Protein AF-A0A1V5QQZ1-F1 (afdb_monomer)

Solvent-accessible surface area (backbone atoms only — not comparable to full-atom values): 2780 Å² total; per-residue (Å²): 136,59,65,61,61,52,11,65,76,68,76,48,52,53,67,55,50,51,53,50,51,52,50,51,25,59,76,65,73,37,93,42,70,70,51,44,52,56,50,39,61,77,67,60,79,120

Nearest PDB structures (foldseek):
  4yn8-assembly1_A  TM=9.065E-01  e=1.110E-02  Corynebacterium diphtheriae
  6jqs-assembly1_A  TM=9.275E-01  e=3.784E-02  Paenisporosarcina sp. TG-14
  7dwm-assembly1_B  TM=8.958E-01  e=8.005E-02  Hapunavirus VP882
  3qp5-assembly2_C  TM=8.307E-01  e=6.525E-02  Chromobacterium violaceum
  1l3l-assembly2_C  TM=8.809E-01  e=2.077E-01  Agrobacterium tumefaciens

Foldseek 3Di:
DDLVVVCVVVVHDSVVSVVVQVVLCVVLVHDDDVVSVVSCVVVVVD

Radius of gyration: 11.28 Å; Cα contacts (8 Å, |Δi|>4): 29; chains: 1; bounding box: 20×17×28 Å

Structure (mmCIF, N/CA/C/O backbone):
data_AF-A0A1V5QQZ1-F1
#
_entry.id   AF-A0A1V5QQZ1-F1
#
loop_
_atom_site.group_PDB
_atom_site.id
_atom_site.type_symbol
_atom_site.label_atom_id
_atom_site.label_alt_id
_atom_site.label_comp_id
_atom_site.label_asym_id
_atom_site.label_entity_id
_atom_site.label_seq_id
_atom_site.pdbx_PDB_ins_code
_atom_site.Cartn_x
_atom_site.Cartn_y
_atom_site.Cartn_z
_atom_site.occupancy
_atom_site.B_iso_or_equiv
_atom_site.auth_seq_id
_atom_site.auth_comp_id
_atom_site.auth_asym_id
_atom_site.auth_atom_id
_atom_site.pdbx_PDB_model_num
ATOM 1 N N . MET A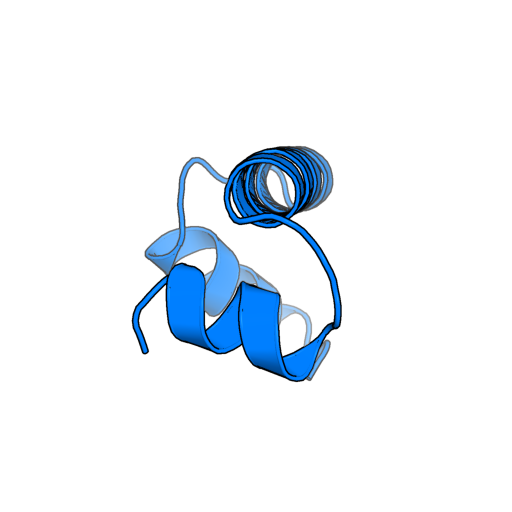 1 1 ? -7.910 -11.807 -6.229 1.00 63.44 1 MET A N 1
ATOM 2 C CA . MET A 1 1 ? -7.313 -11.068 -7.363 1.00 63.44 1 MET A CA 1
ATOM 3 C C . MET A 1 1 ? -5.798 -11.210 -7.315 1.00 63.44 1 MET A C 1
ATOM 5 O O . MET A 1 1 ? -5.224 -10.968 -6.257 1.00 63.44 1 MET A O 1
ATOM 9 N N . LYS A 1 2 ? -5.168 -11.661 -8.406 1.00 85.56 2 LYS A N 1
ATOM 10 C CA . LYS A 1 2 ? -3.702 -11.775 -8.516 1.00 85.56 2 LYS A CA 1
ATOM 11 C C . LYS A 1 2 ? -3.095 -10.410 -8.885 1.00 85.56 2 LYS A C 1
ATOM 13 O O . LYS A 1 2 ? -3.786 -9.600 -9.500 1.00 85.56 2 LYS A O 1
ATOM 18 N N . ARG A 1 3 ? -1.829 -10.156 -8.519 1.00 86.69 3 ARG A N 1
ATOM 19 C CA . ARG A 1 3 ? -1.134 -8.871 -8.763 1.00 86.69 3 ARG A CA 1
ATOM 20 C C . ARG A 1 3 ? -1.095 -8.504 -10.252 1.00 86.69 3 ARG A C 1
ATOM 22 O O . ARG A 1 3 ? -1.439 -7.374 -10.577 1.00 86.69 3 ARG A O 1
ATOM 29 N N . GLY A 1 4 ? -0.852 -9.474 -11.137 1.00 90.44 4 GLY A N 1
ATOM 30 C CA . GLY A 1 4 ? -0.956 -9.295 -12.592 1.00 90.44 4 GLY A CA 1
ATOM 31 C C . GLY A 1 4 ? -2.307 -8.767 -13.081 1.00 90.44 4 GLY A C 1
ATOM 32 O O . GLY A 1 4 ? -2.362 -7.930 -13.973 1.00 90.44 4 GLY A O 1
ATOM 33 N N . GLY A 1 5 ? -3.414 -9.147 -12.434 1.00 95.19 5 GLY A N 1
ATOM 34 C CA . GLY A 1 5 ? -4.732 -8.600 -12.773 1.00 95.19 5 GLY A CA 1
ATOM 35 C C . GLY A 1 5 ? -4.900 -7.129 -12.376 1.00 95.19 5 GLY A C 1
ATOM 36 O O . GLY A 1 5 ? -5.659 -6.404 -13.009 1.00 95.19 5 GLY A O 1
ATOM 37 N N . ILE A 1 6 ? -4.216 -6.680 -11.319 1.00 94.25 6 ILE A N 1
ATOM 38 C CA . ILE A 1 6 ? -4.203 -5.269 -10.901 1.00 94.25 6 ILE A CA 1
ATOM 39 C C . ILE A 1 6 ? -3.325 -4.473 -11.866 1.00 94.25 6 ILE A C 1
ATOM 41 O O . ILE A 1 6 ? -3.744 -3.427 -12.346 1.00 94.25 6 ILE A O 1
ATOM 45 N N . ALA A 1 7 ? -2.150 -5.016 -12.189 1.00 96.75 7 ALA A N 1
ATOM 46 C CA . ALA A 1 7 ? -1.201 -4.452 -13.138 1.00 96.75 7 ALA A CA 1
ATOM 47 C C . ALA A 1 7 ? -1.860 -4.191 -14.504 1.00 96.75 7 ALA A C 1
ATOM 49 O O . ALA A 1 7 ? -1.880 -3.053 -14.968 1.00 96.75 7 ALA A O 1
ATOM 50 N N . ALA A 1 8 ? -2.523 -5.206 -15.072 1.00 97.06 8 ALA A N 1
ATOM 51 C CA . ALA A 1 8 ? -3.233 -5.095 -16.345 1.00 97.06 8 ALA A CA 1
ATOM 52 C C . ALA A 1 8 ? -4.360 -4.047 -16.317 1.00 97.06 8 ALA A C 1
ATOM 54 O O . ALA A 1 8 ? -4.494 -3.262 -17.249 1.00 97.0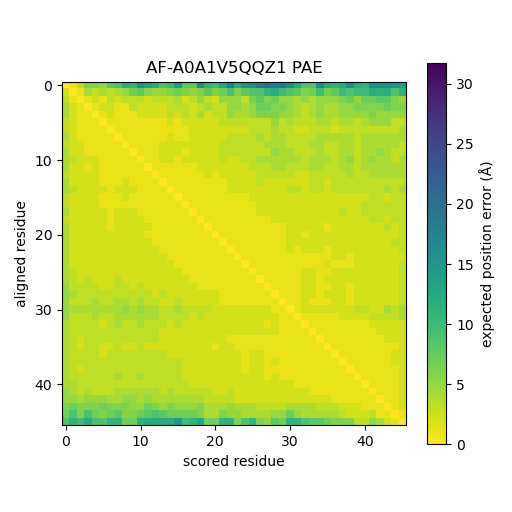6 8 ALA A O 1
ATOM 55 N N . ARG A 1 9 ? -5.150 -3.993 -15.235 1.00 96.88 9 ARG A N 1
ATOM 56 C CA . ARG A 1 9 ? -6.241 -3.011 -15.097 1.00 96.88 9 ARG A CA 1
ATOM 57 C C . ARG A 1 9 ? -5.750 -1.575 -14.941 1.00 96.88 9 ARG A C 1
ATOM 59 O O . ARG A 1 9 ? -6.475 -0.662 -15.313 1.00 96.88 9 ARG A O 1
ATOM 66 N N . LEU A 1 10 ? -4.574 -1.382 -14.347 1.00 96.00 10 LEU A N 1
ATOM 67 C CA . LEU A 1 10 ? -3.995 -0.062 -14.097 1.00 96.00 10 LEU A CA 1
ATOM 68 C C . LEU A 1 10 ? -2.986 0.371 -15.174 1.00 96.00 10 LEU A C 1
ATOM 70 O O . LEU A 1 10 ? -2.491 1.489 -15.100 1.00 96.00 10 LEU A O 1
ATOM 74 N N . GLY A 1 11 ? -2.665 -0.486 -16.151 1.00 97.25 11 GLY A N 1
ATOM 75 C CA . GLY A 1 11 ? -1.674 -0.189 -17.191 1.00 97.25 11 GLY A CA 1
ATOM 76 C C . GLY A 1 11 ? -0.240 -0.063 -16.659 1.00 97.25 11 GLY A C 1
ATOM 77 O O . GLY A 1 11 ? 0.557 0.687 -17.213 1.00 97.25 11 GLY A O 1
ATOM 78 N N . VAL A 1 12 ? 0.091 -0.770 -15.573 1.00 97.12 12 VAL A N 1
ATOM 79 C CA . VAL A 1 12 ? 1.420 -0.740 -14.933 1.00 97.12 12 VAL A CA 1
ATOM 80 C C . VAL A 1 12 ? 2.039 -2.135 -14.885 1.00 97.12 12 VAL A C 1
ATOM 82 O O . VAL A 1 12 ? 1.349 -3.132 -15.074 1.00 97.12 12 VAL A O 1
ATOM 85 N N . SER A 1 13 ? 3.338 -2.234 -14.598 1.00 97.44 13 SER A N 1
ATOM 86 C CA . SER A 1 13 ? 4.001 -3.524 -14.384 1.00 97.44 13 SER A CA 1
ATOM 87 C C . SER 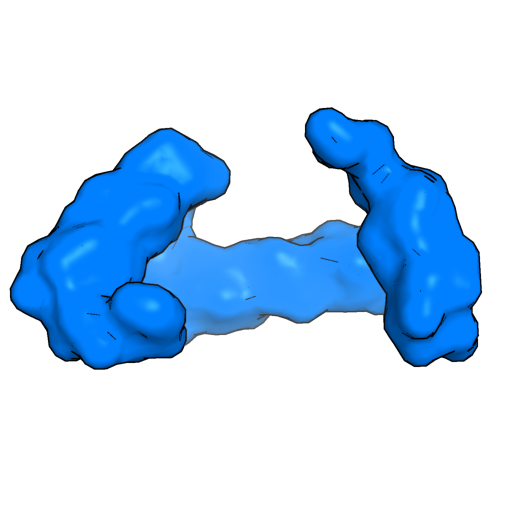A 1 13 ? 3.640 -4.142 -13.024 1.00 97.44 13 SER A C 1
ATOM 89 O O . SER A 1 13 ? 3.265 -3.452 -12.071 1.00 97.44 13 SER A O 1
ATOM 91 N N . GLU A 1 14 ? 3.812 -5.460 -12.885 1.00 96.25 14 GLU A N 1
ATOM 92 C CA . GLU A 1 14 ? 3.629 -6.138 -11.592 1.00 96.25 14 GLU A CA 1
ATOM 93 C C . GLU A 1 14 ? 4.599 -5.638 -10.510 1.00 96.25 14 GLU A C 1
ATOM 95 O O . GLU A 1 14 ? 4.226 -5.557 -9.335 1.00 96.25 14 GLU A O 1
ATOM 100 N N . SER A 1 15 ? 5.822 -5.257 -10.894 1.00 96.81 15 SER A N 1
ATOM 101 C CA . SER A 1 15 ? 6.800 -4.655 -9.983 1.00 96.81 15 SER A CA 1
ATOM 102 C C . SER A 1 15 ? 6.332 -3.290 -9.477 1.00 96.81 15 SER A C 1
ATOM 104 O O . SER A 1 15 ? 6.434 -3.020 -8.281 1.00 96.81 15 SER A O 1
ATOM 106 N N . THR A 1 16 ? 5.708 -2.469 -10.327 1.00 97.06 16 THR A N 1
ATOM 107 C CA . THR A 1 16 ? 5.095 -1.203 -9.901 1.00 97.06 16 THR A CA 1
ATOM 108 C C . THR A 1 16 ? 3.953 -1.439 -8.911 1.00 97.06 16 THR A C 1
ATOM 110 O O . THR A 1 16 ? 3.877 -0.751 -7.891 1.00 97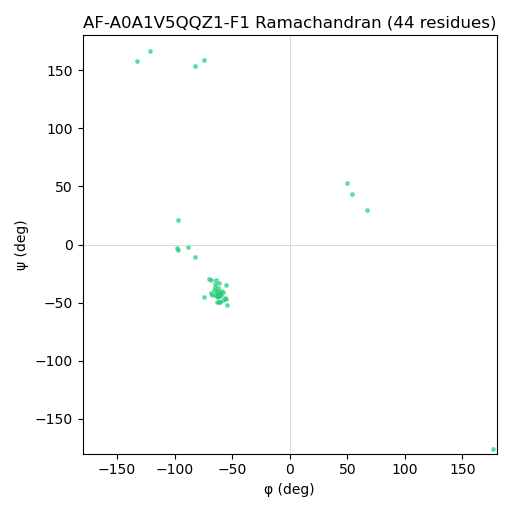.06 16 THR A O 1
ATOM 113 N N . VAL A 1 17 ? 3.117 -2.466 -9.119 1.00 97.19 17 VAL A N 1
ATOM 114 C CA . VAL A 1 17 ? 2.094 -2.864 -8.129 1.00 97.19 17 VAL A CA 1
ATOM 115 C C . VAL A 1 17 ? 2.736 -3.253 -6.793 1.00 97.19 17 VAL A C 1
ATOM 117 O O . VAL A 1 17 ? 2.215 -2.891 -5.738 1.00 97.19 17 VAL A O 1
ATOM 120 N N . HIS A 1 18 ? 3.870 -3.963 -6.808 1.00 95.62 18 HIS A N 1
ATOM 121 C CA . HIS A 1 18 ? 4.604 -4.298 -5.585 1.00 95.62 18 HIS A CA 1
ATOM 122 C C . HIS A 1 18 ? 5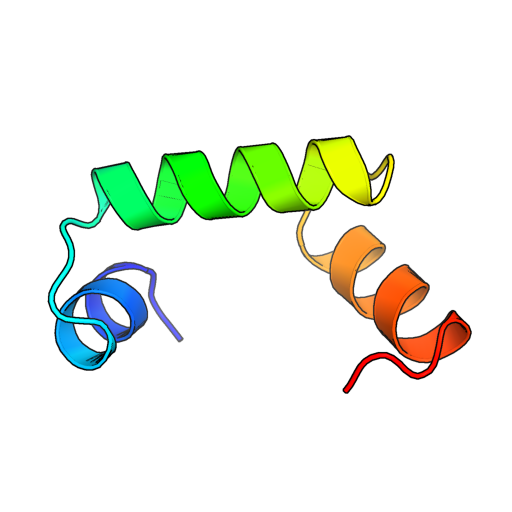.063 -3.040 -4.835 1.00 95.62 18 HIS A C 1
ATOM 124 O O . HIS A 1 18 ? 4.800 -2.916 -3.637 1.00 95.62 18 HIS A O 1
ATOM 130 N N . THR A 1 19 ? 5.691 -2.095 -5.534 1.00 97.81 19 THR A N 1
ATOM 131 C CA . THR A 1 19 ? 6.147 -0.822 -4.956 1.00 97.81 19 THR A CA 1
ATOM 132 C C . THR A 1 19 ? 4.983 -0.005 -4.398 1.00 97.81 19 THR A C 1
ATOM 134 O O . THR A 1 19 ? 5.067 0.516 -3.287 1.00 97.81 19 THR A O 1
ATOM 137 N N . HIS A 1 20 ? 3.857 0.067 -5.111 1.00 96.69 20 HIS A N 1
ATOM 138 C CA . HIS A 1 20 ? 2.664 0.752 -4.613 1.00 96.69 20 HIS A CA 1
ATOM 139 C C . HIS A 1 20 ? 2.097 0.098 -3.353 1.00 96.69 20 HIS A C 1
ATOM 141 O O . HIS A 1 20 ? 1.789 0.809 -2.400 1.00 96.69 20 HIS A O 1
ATOM 147 N N . LEU A 1 21 ? 2.004 -1.235 -3.303 1.00 96.25 21 LEU A N 1
ATOM 148 C CA . LEU A 1 21 ? 1.550 -1.942 -2.101 1.00 96.25 21 LEU A CA 1
ATOM 149 C C . LEU A 1 21 ? 2.478 -1.693 -0.910 1.00 96.25 21 LEU A C 1
ATOM 151 O O . LEU A 1 21 ? 1.984 -1.404 0.176 1.00 96.25 21 LEU A O 1
ATOM 155 N N . HIS A 1 22 ? 3.795 -1.743 -1.117 1.00 96.94 22 HIS A N 1
ATOM 156 C CA . HIS A 1 22 ? 4.771 -1.423 -0.076 1.00 96.94 22 HIS A CA 1
ATOM 157 C C . HIS A 1 22 ? 4.577 0.003 0.459 1.00 96.94 22 HIS A C 1
ATOM 159 O O . HIS A 1 22 ? 4.443 0.199 1.664 1.00 96.94 22 HIS A O 1
ATOM 165 N N . ASN A 1 23 ? 4.447 0.989 -0.430 1.00 97.88 23 ASN A N 1
ATOM 166 C CA . ASN A 1 23 ? 4.234 2.381 -0.034 1.00 97.88 23 ASN A CA 1
ATOM 167 C C . ASN A 1 23 ? 2.891 2.597 0.677 1.00 97.88 23 ASN A C 1
ATOM 169 O O . ASN A 1 23 ? 2.814 3.397 1.606 1.00 97.88 23 ASN A O 1
ATOM 173 N N . ILE A 1 24 ? 1.831 1.899 0.263 1.00 96.31 24 ILE A N 1
ATOM 174 C CA . ILE A 1 24 ? 0.537 1.928 0.958 1.00 96.31 24 ILE A CA 1
ATOM 175 C C . ILE A 1 24 ? 0.690 1.361 2.369 1.00 96.31 24 ILE A C 1
ATOM 177 O O . ILE A 1 24 ? 0.180 1.955 3.313 1.00 96.31 24 ILE A O 1
ATOM 181 N N . TYR A 1 25 ? 1.408 0.248 2.529 1.00 97.62 25 TYR A N 1
ATOM 182 C CA . TYR A 1 25 ? 1.650 -0.352 3.841 1.00 97.62 25 TYR A CA 1
ATOM 183 C C . TYR A 1 25 ? 2.462 0.567 4.753 1.00 97.62 25 TYR A C 1
ATOM 185 O O . TYR A 1 25 ? 2.084 0.733 5.907 1.00 97.62 25 TYR A O 1
ATOM 193 N N . LEU A 1 26 ? 3.486 1.243 4.224 1.00 98.19 26 LEU A N 1
ATOM 194 C CA . LEU A 1 26 ? 4.237 2.257 4.968 1.00 98.19 26 LEU A CA 1
ATOM 195 C C . LEU A 1 26 ? 3.350 3.431 5.397 1.00 98.19 26 LEU A C 1
ATOM 197 O O . LEU A 1 26 ? 3.323 3.777 6.572 1.00 98.19 26 LEU A O 1
ATOM 201 N N . LYS A 1 27 ? 2.573 4.012 4.474 1.00 96.94 27 LYS A N 1
ATOM 202 C CA . LYS A 1 27 ? 1.680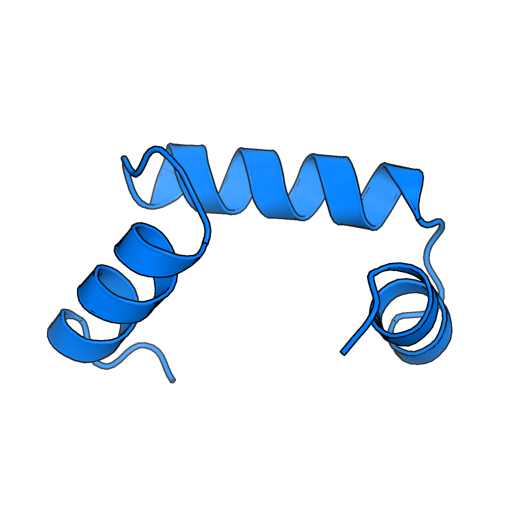 5.151 4.769 1.00 96.94 27 LYS A CA 1
ATOM 203 C C . LYS A 1 27 ? 0.564 4.799 5.746 1.00 96.94 27 LYS A C 1
ATOM 205 O O . LYS A 1 27 ? 0.087 5.659 6.476 1.00 96.94 27 LYS A O 1
ATOM 210 N N . LEU A 1 28 ? 0.118 3.548 5.723 1.00 96.94 28 LEU A N 1
ATOM 211 C CA . LEU A 1 28 ? -0.857 3.032 6.668 1.00 96.94 28 LEU A CA 1
ATOM 212 C C . LEU A 1 28 ? -0.196 2.469 7.928 1.00 96.94 28 LEU A C 1
ATOM 214 O O . LEU A 1 28 ? -0.938 2.073 8.813 1.00 96.94 28 LEU A O 1
ATOM 218 N N . GLU A 1 29 ? 1.131 2.439 8.056 1.00 97.25 29 GLU A N 1
ATOM 219 C CA . GLU A 1 29 ? 1.849 1.849 9.199 1.00 97.25 29 GLU A CA 1
ATOM 220 C C . GLU A 1 29 ? 1.350 0.430 9.533 1.00 97.25 29 GLU A C 1
ATOM 222 O O . GLU A 1 29 ? 0.911 0.134 10.646 1.00 97.25 29 GLU A O 1
ATOM 227 N N . VAL A 1 30 ? 1.326 -0.440 8.526 1.00 97.88 30 VAL A N 1
ATOM 228 C CA . VAL A 1 30 ? 0.870 -1.835 8.630 1.00 97.88 30 VAL A CA 1
ATOM 229 C C . VAL A 1 30 ? 1.863 -2.775 7.959 1.00 97.88 30 VAL A C 1
ATOM 231 O O . VAL A 1 30 ? 2.592 -2.378 7.054 1.00 97.88 30 VAL A O 1
ATOM 234 N N . ASN A 1 31 ? 1.857 -4.050 8.341 1.00 96.00 31 ASN A N 1
ATOM 235 C CA . ASN A 1 31 ? 2.835 -5.038 7.876 1.00 96.00 31 ASN A CA 1
ATOM 236 C C . ASN A 1 31 ? 2.328 -5.897 6.714 1.00 96.00 31 ASN A C 1
ATOM 238 O O . ASN A 1 31 ? 3.051 -6.740 6.184 1.00 96.00 31 ASN A O 1
ATOM 242 N N . GLY A 1 32 ? 1.078 -5.712 6.286 1.00 95.44 32 GLY A N 1
ATOM 243 C CA . GLY A 1 32 ? 0.563 -6.468 5.158 1.00 95.44 32 GLY A CA 1
ATOM 244 C C . GLY A 1 32 ? -0.895 -6.223 4.822 1.00 95.44 32 GLY A C 1
ATOM 245 O O . GLY A 1 32 ? -1.597 -5.410 5.420 1.00 95.44 32 GLY A O 1
ATOM 246 N N . LYS A 1 33 ? -1.367 -6.992 3.837 1.00 94.25 33 LYS A N 1
ATOM 247 C CA . LYS A 1 33 ? -2.693 -6.840 3.230 1.00 94.25 33 LYS A CA 1
ATOM 248 C C . LYS A 1 33 ? -3.835 -6.883 4.245 1.00 94.25 33 LYS A C 1
ATOM 250 O O . LYS A 1 33 ? -4.733 -6.053 4.173 1.00 94.25 33 LYS A O 1
ATOM 255 N N . THR A 1 34 ? -3.827 -7.852 5.156 1.00 96.81 34 THR A N 1
ATOM 256 C CA . THR A 1 34 ? -4.925 -8.038 6.116 1.00 96.81 34 THR A CA 1
ATOM 257 C C . THR A 1 34 ? -5.041 -6.852 7.068 1.00 96.81 34 THR A C 1
ATOM 259 O O . THR A 1 34 ? -6.141 -6.362 7.310 1.00 96.81 34 THR A O 1
ATOM 262 N N . GLU A 1 35 ? -3.913 -6.358 7.573 1.00 97.50 35 GLU A N 1
ATOM 263 C CA . GLU A 1 35 ? -3.873 -5.180 8.441 1.00 97.50 35 GLU A CA 1
ATOM 264 C C . GLU A 1 35 ? -4.251 -3.912 7.679 1.00 97.50 35 GLU A C 1
ATOM 266 O O . GLU A 1 35 ? -5.056 -3.128 8.177 1.00 97.50 35 GLU A O 1
ATOM 271 N N . ALA A 1 36 ? -3.762 -3.756 6.444 1.00 96.94 36 ALA A N 1
ATOM 272 C CA . ALA A 1 36 ? -4.136 -2.649 5.569 1.00 96.94 36 ALA A CA 1
ATOM 273 C C . ALA A 1 36 ? -5.653 -2.587 5.351 1.00 96.94 36 ALA A C 1
ATOM 275 O O . ALA A 1 36 ? -6.244 -1.522 5.503 1.00 96.94 36 ALA A O 1
ATOM 276 N N . ILE A 1 37 ? -6.300 -3.726 5.074 1.00 96.06 37 ILE A N 1
ATOM 277 C CA . ILE A 1 37 ? -7.760 -3.801 4.909 1.00 96.06 37 ILE A CA 1
ATOM 278 C C . ILE A 1 37 ? -8.468 -3.420 6.212 1.00 96.06 37 ILE A C 1
ATOM 280 O O . ILE A 1 37 ? -9.342 -2.557 6.194 1.00 96.06 37 ILE A O 1
ATOM 284 N N . LYS A 1 38 ? -8.077 -4.009 7.351 1.00 97.31 38 LYS A N 1
ATOM 285 C CA . LYS A 1 38 ? -8.689 -3.698 8.655 1.00 97.31 38 LYS A CA 1
ATOM 286 C C . LYS A 1 38 ? -8.545 -2.217 9.017 1.00 97.31 38 LYS A C 1
ATOM 288 O O . LYS A 1 38 ? -9.502 -1.610 9.491 1.00 97.31 38 LYS A O 1
ATOM 293 N N . LYS A 1 39 ? -7.364 -1.625 8.808 1.00 97.06 39 LYS A N 1
ATOM 294 C CA . LYS A 1 39 ? -7.115 -0.206 9.102 1.00 97.06 39 LYS A CA 1
ATOM 295 C C . LYS A 1 39 ? -7.914 0.690 8.162 1.00 97.06 39 LYS A C 1
ATOM 297 O O . LYS A 1 39 ? -8.566 1.616 8.626 1.00 97.06 39 LYS A O 1
ATOM 302 N N . ALA A 1 40 ? -7.954 0.368 6.874 1.00 96.69 40 ALA A N 1
ATOM 303 C CA . ALA A 1 40 ? -8.719 1.135 5.904 1.00 96.69 40 ALA A CA 1
ATOM 304 C C . ALA A 1 40 ? -10.247 1.066 6.163 1.00 96.69 40 ALA A C 1
ATOM 306 O O . ALA A 1 40 ? -10.918 2.086 6.025 1.00 96.69 40 ALA A O 1
ATOM 307 N N . GLN A 1 41 ? -10.785 -0.064 6.654 1.00 96.81 41 GLN A N 1
ATOM 308 C CA . GLN A 1 41 ? -12.180 -0.156 7.132 1.00 96.81 41 GLN A CA 1
ATOM 309 C C . GLN A 1 41 ? -12.444 0.765 8.330 1.00 96.81 41 GLN A C 1
ATOM 311 O O . GLN A 1 41 ? -13.445 1.477 8.354 1.00 96.81 41 GLN A O 1
ATOM 316 N N . LYS A 1 42 ? -11.538 0.780 9.319 1.00 97.00 42 LYS A N 1
ATOM 317 C CA . LYS A 1 42 ? -11.647 1.666 10.492 1.00 97.00 42 LYS A CA 1
ATOM 318 C C . LYS A 1 42 ? -11.610 3.145 10.102 1.00 97.00 42 LYS A C 1
ATOM 320 O O . LYS A 1 42 ? -12.323 3.943 10.698 1.00 97.00 42 LYS A O 1
ATOM 325 N N . LEU A 1 43 ? -10.791 3.490 9.108 1.00 96.50 43 LEU A N 1
ATOM 326 C CA . LEU A 1 43 ? -10.633 4.858 8.610 1.00 96.50 43 LEU A CA 1
ATOM 327 C C . LEU A 1 43 ? -11.718 5.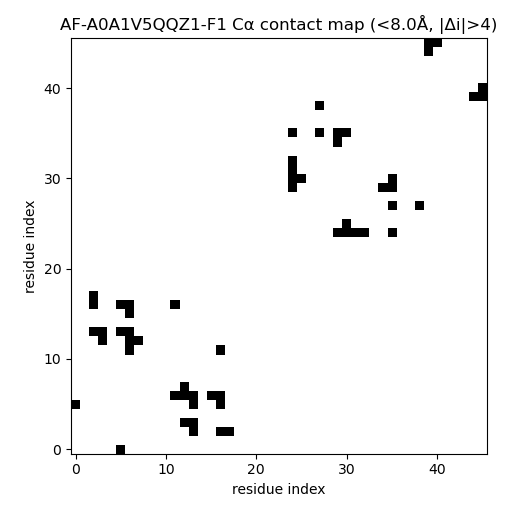281 7.605 1.00 96.50 43 LEU A C 1
ATOM 329 O O . LEU A 1 43 ? -11.797 6.464 7.298 1.00 96.50 43 LEU A O 1
ATOM 333 N N . LYS A 1 44 ? -12.545 4.349 7.104 1.00 95.06 44 LYS A N 1
ATOM 334 C CA . LYS A 1 44 ? -13.584 4.599 6.084 1.00 95.06 44 LYS A CA 1
ATOM 335 C C . LYS A 1 44 ? -13.042 5.274 4.814 1.00 95.06 44 LYS A C 1
ATOM 337 O O . LYS A 1 44 ? -13.635 6.213 4.295 1.00 95.06 44 LYS A O 1
ATOM 342 N N . ILE A 1 45 ? -11.894 4.802 4.329 1.00 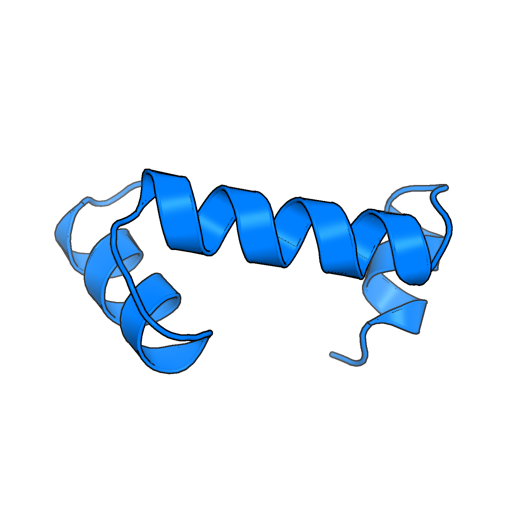90.94 45 ILE A N 1
ATOM 343 C CA . ILE A 1 45 ? -11.206 5.359 3.146 1.00 90.94 45 ILE A CA 1
ATOM 344 C C . ILE A 1 45 ? -11.498 4.591 1.846 1.00 90.94 45 ILE A C 1
ATOM 346 O O . ILE A 1 45 ? -10.7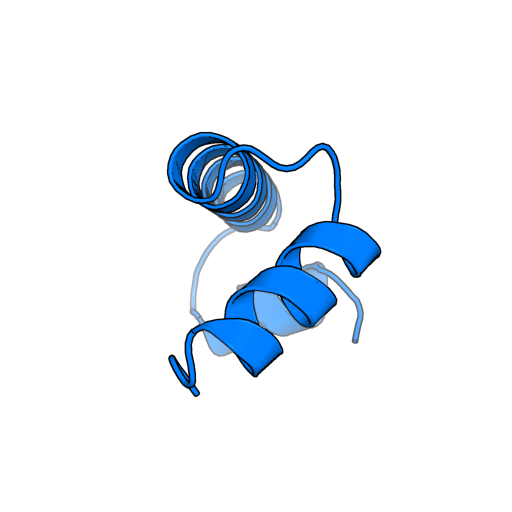09 4.657 0.904 1.00 90.94 45 ILE A O 1
ATOM 350 N N . PHE A 1 46 ? -12.600 3.841 1.810 1.00 77.50 46 PHE A N 1
ATOM 351 C CA . PHE A 1 46 ? -13.170 3.191 0.629 1.00 77.50 46 PHE A CA 1
ATOM 352 C C . PHE A 1 46 ? -14.615 2.754 0.899 1.00 77.50 46 PHE A C 1
ATOM 354 O O . PHE A 1 46 ? -14.991 2.684 2.095 1.00 77.50 46 PHE A O 1
#

Secondary structure (DSSP, 8-state):
--HHHHHHHHT--HHHHHHHHHHHHHHTT-SSHHHHHHHHHHHT--

pLDDT: mean 94.82, std 5.97, range [63.44, 98.19]

Mean predicted aligned error: 2.74 Å

Sequence (46 aa):
MKRGGIAARLGVSESTVHTHLHNIYLKLEVNGKTEAIKKAQKLKIF